Protein 1NHL (pdb70)

Solvent-accessible surface area: 5495 Å² total

Foldseek 3Di:
DVVVVVVVVVVVVVVVVVVVCVVVVVVVVVCVVVVVVVVCVVCCVVVVVVVD

Sequence (52 aa):
STRRILGLAIESQDAGIKTITLDEQKEQLNRIEEGLDQINKDRETEKTLTEL

Radius of gyration: 23.68 Å; Cα contacts (8 Å, |Δi|>4): 0; chains: 1; bounding box: 16×15×77 Å

InterPro domains:
  IPR000727 Target SNARE coiled-coil homology domain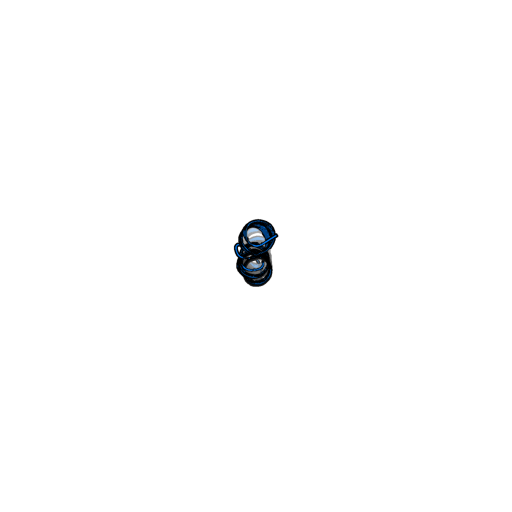 [PS50192] (14-76)
  IPR000727 Target SNARE coiled-coil homology domain [PS50192] (146-208)
  IPR000727 Target SNARE coiled-coil homology domain [SM00397] (9-76)
  IPR000727 Target SNARE coiled-coil homology domain [SM00397] (141-208)
  IPR000928 SNAP-25 domain [PF00835] (86-148)

B-factor: mean 32.23, std 16.99, range [8.09, 79.23]

CATH classification: 1.20.5.110

Organism: Homo sapiens (NCBI:txid9606)

GO terms:
  GO:0001772 immunological synapse (C, IDA)
  GO:0006906 vesicle fusion (P, IDA)
  GO:0140522 fusogenic activity (F, IDA)
  GO:0005739 mitochondrion (C, IDA)
  GO:0005886 plasma membrane (C, IDA)
  GO:0005484 SNAP receptor activity (F, IDA)
  GO:0031201 SNARE complex (C, IDA)
  GO:0099638 endosome to plasma membrane protein transport (P, IDA)
  GO:0043316 cytotoxic T cell degranulation (P, IMP)
  GO:0031201 SNARE complex (C, IPI)
  GO:0035579 specific granule membrane (C, TAS)
  GO:0070821 tertiary granule membrane (C, TAS)
  GO:0005886 plasma membrane (C, TAS)
  GO:0030670 phagocytic vesicle membrane (C, TAS)
  GO:0005515 protein binding (F, IPI)
  GO:0005912 adherens junction (C, IDA)
  GO:0042581 specific granule (C, IDA)
  GO:0042582 azurophil granule (C, IDA)
  GO:0005737 cytoplasm (C, IDA)
  GO:0002553 histamine secretion by mast cell (P, IMP)

Structure (mmCIF, N/CA/C/O backbone):
data_1NHL
#
_entry.id   1NHL
#
_cell.length_a   34.905
_cell.length_b   34.905
_cell.length_c   81.691
_cell.angle_alpha   90.00
_cell.angle_beta   90.00
_cell.angle_gamma   90.00
#
_symmetry.space_group_name_H-M   'P 4 21 2'
#
loop_
_entity.id
_entity.type
_entity.pdbx_description
1 polymer 'Synaptosomal-associated protein 23'
2 water water
#
loop_
_atom_site.group_PDB
_atom_site.id
_atom_site.type_symbol
_atom_site.label_atom_id
_atom_site.label_alt_id
_atom_site.label_comp_id
_atom_site.label_asym_id
_atom_site.label_entity_id
_atom_site.label_seq_id
_atom_site.pdbx_PDB_ins_code
_atom_site.Cartn_x
_atom_site.Cartn_y
_atom_site.Cartn_z
_atom_site.occupancy
_atom_site.B_iso_or_equiv
_atom_site.auth_seq_id
_atom_site.auth_comp_id
_atom_site.auth_asym_id
_atom_site.auth_atom_id
_atom_site.pdbx_PDB_model_num
ATOM 1 N N . SER A 1 1 ? 30.214 23.181 61.067 1.00 29.77 28 SER A N 1
ATOM 2 C CA . SER A 1 1 ? 30.259 23.251 59.579 1.00 28.92 28 SER A CA 1
ATOM 3 C C . SER A 1 1 ? 30.288 21.863 58.932 1.00 27.08 28 SER A C 1
ATOM 4 O O . SER A 1 1 ? 30.228 21.742 57.705 1.00 23.76 28 SER A O 1
ATOM 7 N N . THR A 1 2 ? 30.383 20.818 59.753 1.00 24.45 29 THR A N 1
ATOM 8 C CA . THR A 1 2 ? 30.389 19.465 59.221 1.00 25.03 29 THR A CA 1
ATOM 9 C C . THR A 1 2 ? 29.073 19.233 58.480 1.00 24.73 29 THR A C 1
ATOM 10 O O . THR A 1 2 ? 29.025 18.534 57.462 1.00 23.12 29 THR A O 1
ATOM 14 N N . ARG A 1 3 ? 28.008 19.853 58.978 1.00 24.20 30 ARG A N 1
ATOM 15 C CA . ARG A 1 3 ? 26.708 19.732 58.341 1.00 21.75 30 ARG A CA 1
ATOM 16 C C . ARG A 1 3 ? 26.750 20.442 56.997 1.00 19.46 30 ARG A C 1
ATOM 17 O O . ARG A 1 3 ? 26.170 19.970 56.022 1.00 19.98 30 ARG A O 1
ATOM 25 N N . ARG A 1 4 ? 27.431 21.582 56.927 1.00 17.46 31 ARG A N 1
ATOM 26 C CA . ARG A 1 4 ? 2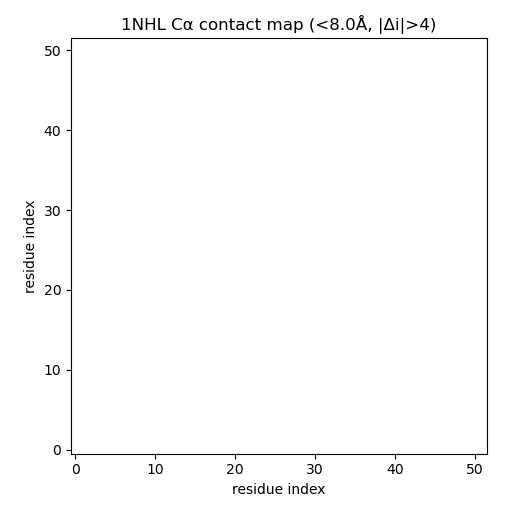7.510 22.279 55.645 1.00 15.58 31 ARG A CA 1
ATOM 27 C C . ARG A 1 4 ? 28.400 21.470 54.719 1.00 13.73 31 ARG A C 1
ATOM 28 O O . ARG A 1 4 ? 28.051 21.226 53.572 1.00 15.39 31 ARG A O 1
ATOM 36 N N . ILE A 1 5 ? 29.54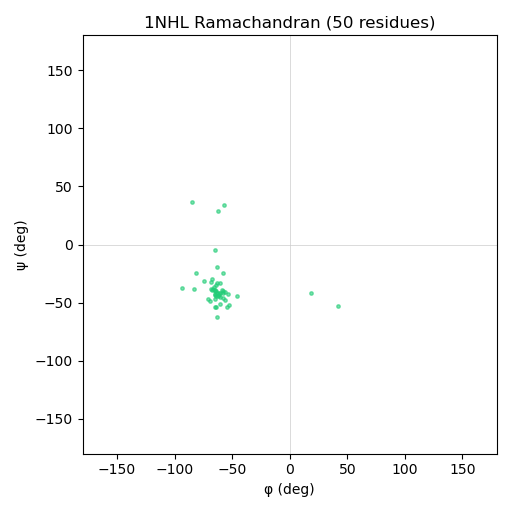7 21.044 55.234 1.00 14.75 32 ILE A N 1
ATOM 37 C CA . ILE A 1 5 ? 30.479 20.230 54.463 1.00 12.89 32 ILE A CA 1
ATOM 38 C C . ILE A 1 5 ? 29.758 19.013 53.900 1.00 10.39 32 ILE A C 1
ATOM 39 O O . ILE A 1 5 ? 29.947 18.664 52.740 1.00 11.13 32 ILE A O 1
ATOM 44 N N . LEU A 1 6 ? 28.909 18.381 54.705 1.00 11.39 33 LEU A N 1
ATOM 45 C CA . LEU A 1 6 ? 28.169 17.203 54.234 1.00 11.39 33 LEU A CA 1
ATOM 46 C C . LEU A 1 6 ? 27.215 17.559 53.111 1.00 11.72 33 LEU A C 1
ATOM 47 O O . LEU A 1 6 ? 27.136 16.844 52.110 1.00 13.95 33 LEU A O 1
ATOM 52 N N . GLY A 1 7 ? 26.500 18.673 53.272 1.00 12.22 34 GLY A N 1
ATOM 53 C CA . GLY A 1 7 ? 25.551 19.101 52.252 1.00 8.09 34 GLY A CA 1
ATOM 54 C C . GLY A 1 7 ? 26.263 19.346 50.943 1.00 10.10 34 GLY A C 1
ATOM 55 O O . GLY A 1 7 ? 25.807 18.918 49.886 1.00 10.58 34 GLY A O 1
ATOM 56 N N . LEU A 1 8 ? 27.403 20.028 51.014 1.00 10.28 35 LEU A N 1
ATOM 57 C CA . LEU A 1 8 ? 28.181 20.329 49.815 1.00 10.26 35 LEU A CA 1
ATOM 58 C C . LEU A 1 8 ? 28.743 19.090 49.119 1.00 9.99 35 LEU A C 1
ATOM 59 O O . LEU A 1 8 ? 28.764 19.016 47.892 1.00 9.10 35 LEU A O 1
ATOM 64 N N . ALA A 1 9 ? 29.206 18.124 49.904 1.00 9.89 36 ALA A N 1
ATOM 6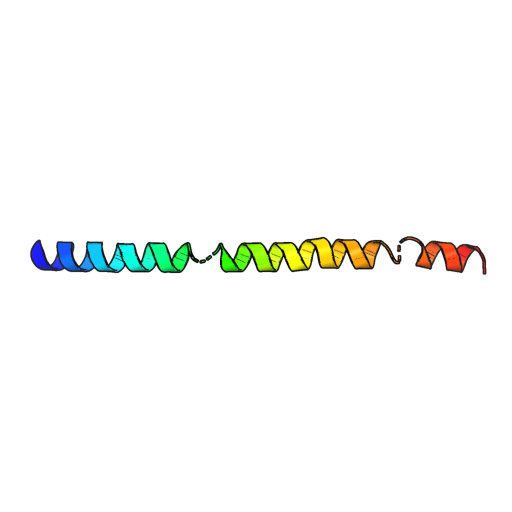5 C CA . ALA A 1 9 ? 29.744 16.893 49.345 1.00 12.02 36 ALA A CA 1
ATOM 66 C C . ALA A 1 9 ? 28.640 16.193 48.548 1.00 14.95 36 ALA A C 1
ATOM 67 O O . ALA A 1 9 ? 28.864 15.705 47.445 1.00 15.42 36 ALA A O 1
ATOM 69 N N . ILE A 1 10 ? 27.436 16.159 49.104 1.00 18.00 37 ILE A N 1
ATOM 70 C CA . ILE A 1 10 ? 26.315 15.534 48.417 1.00 18.34 37 ILE A CA 1
ATOM 71 C C . ILE A 1 10 ? 26.014 16.260 47.107 1.00 18.42 37 ILE A C 1
ATOM 72 O O . ILE A 1 10 ? 25.819 15.630 46.067 1.00 19.63 37 ILE A O 1
ATOM 77 N N . GLU A 1 11 ? 26.007 17.586 47.143 1.00 18.79 38 GLU A N 1
ATOM 78 C CA . GLU A 1 11 ? 25.738 18.364 45.937 1.00 18.83 38 GLU A CA 1
ATOM 79 C C . GLU A 1 11 ? 26.848 18.202 44.895 1.00 18.30 38 GLU A C 1
ATOM 80 O O . GLU A 1 11 ? 26.580 18.111 43.694 1.00 17.80 38 GLU A O 1
ATOM 86 N N . SER A 1 12 ? 28.094 18.137 45.355 1.00 19.16 39 SER A N 1
ATOM 87 C CA . SER A 1 12 ? 29.234 17.971 44.458 1.00 18.71 39 SER A CA 1
ATOM 88 C C . SER A 1 12 ? 29.160 16.633 43.721 1.00 20.00 39 SER A C 1
ATOM 89 O O . SER A 1 12 ? 29.595 16.513 42.575 1.00 20.54 39 SER A O 1
ATOM 92 N N . GLN A 1 13 ? 28.613 15.620 44.386 1.00 18.67 40 GLN A N 1
ATOM 93 C CA . GLN A 1 13 ? 28.471 14.310 43.775 1.00 17.02 40 GLN A CA 1
ATOM 94 C C . GLN A 1 13 ? 27.495 14.385 42.596 1.00 17.44 40 GLN A C 1
ATOM 95 O O . GLN A 1 13 ? 27.742 13.797 41.546 1.00 18.33 40 GLN A O 1
ATOM 101 N N . ASP A 1 14 ? 26.391 15.102 42.774 1.00 17.27 41 ASP A N 1
ATOM 102 C CA . ASP A 1 14 ? 25.400 15.257 41.711 1.00 19.15 41 ASP A CA 1
ATOM 103 C C . ASP A 1 14 ? 26.060 16.019 40.554 1.00 18.19 41 ASP A C 1
ATOM 104 O O . ASP A 1 14 ? 25.779 15.766 39.384 1.00 19.52 41 ASP A O 1
ATOM 109 N N . ALA A 1 15 ? 26.949 16.946 40.888 1.00 17.11 42 ALA A N 1
ATOM 110 C CA . ALA A 1 15 ? 27.644 17.721 39.866 1.00 16.47 42 ALA A CA 1
ATOM 111 C C . ALA A 1 15 ? 28.573 16.799 39.079 1.00 15.71 42 ALA A C 1
ATOM 112 O O . ALA A 1 15 ? 28.707 16.935 37.862 1.00 15.74 42 ALA A O 1
ATOM 114 N N . GLY A 1 16 ? 29.215 15.868 39.779 1.00 14.26 43 GLY A N 1
ATOM 115 C CA . GLY A 1 16 ? 30.109 14.937 39.119 1.00 12.53 43 GLY A CA 1
ATOM 116 C C . GLY A 1 16 ? 29.333 14.063 38.151 1.00 14.85 43 GLY A C 1
ATOM 117 O O . GLY A 1 16 ? 29.787 13.778 37.041 1.00 15.42 43 GLY A O 1
ATOM 118 N N . ILE A 1 17 ? 28.145 13.642 38.569 1.00 15.12 44 ILE A N 1
ATOM 119 C CA . ILE A 1 17 ? 27.307 12.813 37.724 1.00 18.36 44 ILE A CA 1
ATOM 120 C C . ILE A 1 17 ? 26.875 13.590 36.475 1.00 18.74 44 ILE A C 1
ATOM 121 O O . ILE A 1 17 ? 26.950 13.077 35.358 1.00 20.60 44 ILE A O 1
ATOM 126 N N . LYS A 1 18 ? 26.421 14.824 36.653 1.00 18.28 45 LYS A N 1
ATOM 127 C CA . LYS A 1 18 ? 26.021 15.618 35.495 1.00 19.03 45 LYS A CA 1
ATOM 128 C C . LYS A 1 18 ? 27.208 15.770 34.543 1.00 15.26 45 LYS A C 1
ATOM 129 O O . LYS A 1 18 ? 27.053 15.710 33.324 1.00 14.39 45 LYS A O 1
ATOM 135 N N . THR A 1 19 ? 28.391 15.950 35.115 1.00 15.02 46 THR A N 1
ATOM 136 C CA . THR A 1 19 ? 29.621 16.102 34.331 1.00 13.62 46 THR A CA 1
ATOM 137 C C . THR A 1 19 ? 29.858 14.852 33.498 1.00 10.70 46 THR A C 1
ATOM 138 O O . THR A 1 19 ? 30.093 14.933 32.297 1.00 9.65 46 THR A O 1
ATOM 142 N N . ILE A 1 20 ? 29.807 13.696 34.148 1.00 11.31 47 ILE A N 1
ATOM 143 C CA . ILE A 1 20 ? 30.001 12.433 33.452 1.00 12.12 47 ILE A CA 1
ATOM 144 C C . ILE A 1 20 ? 28.920 12.239 32.392 1.00 11.87 47 ILE A C 1
ATOM 145 O O . ILE A 1 20 ? 29.209 11.801 31.285 1.00 12.14 47 ILE A O 1
ATOM 150 N N . THR A 1 21 ? 27.679 12.580 32.721 1.00 12.37 48 THR A N 1
ATOM 151 C CA . THR A 1 21 ? 26.586 12.437 31.764 1.00 11.50 48 THR A CA 1
ATOM 152 C C . THR A 1 21 ? 26.837 13.329 30.548 1.00 13.18 48 THR A C 1
ATOM 153 O O . THR A 1 21 ? 26.565 12.945 29.409 1.00 12.01 48 THR A O 1
ATOM 165 N N . LEU A 1 23 ? 29.784 14.287 29.344 1.00 12.44 50 LEU A N 1
ATOM 166 C CA . LEU A 1 23 ? 30.860 13.766 28.518 1.00 13.16 50 LEU A CA 1
ATOM 167 C C . LEU A 1 23 ? 30.355 12.572 27.708 1.00 13.93 50 LEU A C 1
ATOM 168 O O . LEU A 1 23 ? 30.665 12.451 26.529 1.00 13.61 50 LEU A O 1
ATOM 173 N N . ASP A 1 24 ? 29.566 11.702 28.334 1.00 13.34 51 ASP A N 1
ATOM 174 C CA . ASP A 1 24 ? 29.021 10.541 27.634 1.00 14.77 51 ASP A CA 1
ATOM 175 C C . ASP A 1 24 ? 28.208 11.026 26.434 1.00 15.38 51 ASP A C 1
ATOM 176 O O . ASP A 1 24 ? 28.269 10.457 25.353 1.00 16.08 51 ASP A O 1
ATOM 181 N N . GLU A 1 25 ? 27.444 12.092 26.647 1.00 15.58 52 GLU A N 1
ATOM 182 C CA . GLU A 1 25 ? 26.646 12.701 25.599 1.00 17.39 52 GLU A CA 1
ATOM 183 C C . GLU A 1 25 ? 27.607 13.328 24.581 1.00 17.27 52 GLU A C 1
ATOM 184 O O . GLU A 1 25 ? 27.313 13.423 23.395 1.00 17.18 52 GLU A O 1
ATOM 190 N N . GLN A 1 26 ? 28.771 13.749 25.052 1.00 18.86 53 GLN A N 1
ATOM 191 C CA . GLN A 1 26 ? 29.740 14.357 24.161 1.00 20.49 53 GLN A CA 1
ATOM 192 C C . GLN A 1 26 ? 30.408 13.295 23.294 1.00 20.05 53 GLN A C 1
ATOM 193 O O . GLN A 1 26 ? 30.789 13.555 22.151 1.00 20.61 53 GLN A O 1
ATOM 199 N N . LYS A 1 27 ? 30.532 12.098 23.855 1.00 20.39 54 LYS A N 1
ATOM 200 C CA . LYS A 1 27 ? 31.154 10.958 23.190 1.00 20.72 54 LYS A CA 1
ATOM 201 C C . LYS A 1 27 ? 30.375 10.524 21.953 1.00 20.81 54 LYS A C 1
ATOM 202 O O . LYS A 1 27 ? 30.933 10.420 20.863 1.00 21.07 54 LYS A O 1
ATOM 208 N N . GLU A 1 28 ? 29.083 10.264 22.129 1.00 21.15 55 GLU A N 1
ATOM 209 C CA . GLU A 1 28 ? 28.242 9.843 21.020 1.00 20.77 55 GLU A CA 1
ATOM 210 C C . GLU A 1 28 ? 28.299 10.852 19.892 1.00 19.80 55 GLU A C 1
ATOM 211 O O . GLU A 1 28 ? 28.354 10.480 18.716 1.00 20.95 55 GLU A O 1
ATOM 217 N N . GLN A 1 29 ? 28.290 12.128 20.253 1.00 17.59 56 GLN A N 1
ATOM 218 C CA . GLN A 1 29 ? 28.343 13.185 19.264 1.00 17.17 56 GLN A CA 1
ATOM 219 C C . GLN A 1 29 ? 29.654 13.116 18.500 1.00 17.09 56 GLN A C 1
ATOM 220 O O . GLN A 1 29 ? 29.676 13.277 17.279 1.00 18.35 56 GLN A O 1
ATOM 226 N N . LEU A 1 30 ? 30.751 12.875 19.208 1.00 14.86 57 LEU A N 1
ATOM 227 C CA . LEU A 1 30 ? 32.031 12.758 18.537 1.00 13.87 57 LEU A CA 1
ATOM 228 C C . LEU A 1 30 ? 31.980 11.526 17.638 1.00 15.07 57 LEU A C 1
ATOM 229 O O . LEU A 1 30 ? 32.484 11.539 16.518 1.00 13.92 57 LEU A O 1
ATOM 234 N N . ASN A 1 31 ? 31.353 10.460 18.120 1.00 16.36 58 ASN A N 1
ATOM 235 C CA . ASN A 1 31 ? 31.254 9.259 17.309 1.00 18.06 58 ASN A CA 1
ATOM 236 C C . ASN A 1 31 ? 30.556 9.593 15.996 1.00 18.25 58 ASN A C 1
ATOM 237 O O . ASN A 1 31 ? 31.007 9.198 14.930 1.00 18.74 58 ASN A O 1
ATOM 242 N N . ARG A 1 32 ? 29.458 10.334 16.068 1.00 19.22 59 ARG A N 1
ATOM 243 C CA . ARG A 1 32 ? 28.741 10.689 14.855 1.00 18.38 59 ARG A CA 1
ATOM 244 C C . ARG A 1 32 ? 29.621 11.493 13.906 1.00 20.83 59 ARG A C 1
ATOM 245 O O . ARG A 1 32 ? 29.617 11.271 12.698 1.00 22.71 59 ARG A O 1
ATOM 253 N N . ILE A 1 33 ? 30.383 12.425 14.462 1.00 22.53 60 ILE A N 1
ATOM 254 C CA . ILE A 1 33 ? 31.258 13.277 13.674 1.00 21.57 60 ILE A CA 1
ATOM 255 C C . ILE A 1 33 ? 32.361 12.493 12.989 1.00 24.14 60 ILE A C 1
ATOM 256 O O . ILE A 1 33 ? 32.538 12.578 11.775 1.00 23.95 60 ILE A O 1
ATOM 261 N N . GLU A 1 34 ? 33.106 11.731 13.777 1.00 26.38 61 GLU A N 1
ATOM 262 C CA . GLU A 1 34 ? 34.212 10.951 13.250 1.00 28.47 61 GLU A CA 1
ATOM 263 C C . GLU A 1 34 ? 33.799 10.081 12.075 1.00 31.05 61 GLU A C 1
ATOM 264 O O . GLU A 1 34 ? 34.423 10.123 11.016 1.00 30.94 61 GLU A O 1
ATOM 270 N N . GLU A 1 35 ? 32.744 9.296 12.248 1.00 33.38 62 GLU A N 1
ATOM 271 C CA . GLU A 1 35 ? 32.302 8.441 11.162 1.00 35.81 62 GLU A CA 1
ATOM 272 C C . GLU A 1 35 ? 31.756 9.309 10.044 1.00 36.27 62 GLU A C 1
ATOM 273 O O . GLU A 1 35 ? 31.876 8.969 8.868 1.00 37.08 62 GLU A O 1
ATOM 279 N N . GLY A 1 36 ? 31.165 10.440 10.418 1.00 36.70 63 GLY A N 1
ATOM 280 C CA . GLY A 1 36 ? 30.638 11.354 9.428 1.00 35.34 63 GLY A CA 1
ATOM 281 C C . GLY A 1 36 ? 31.787 11.744 8.522 1.00 36.98 63 GLY A C 1
ATOM 282 O O . GLY A 1 36 ? 31.625 11.858 7.306 1.00 37.76 63 GLY A O 1
ATOM 283 N N . LEU A 1 37 ? 32.957 11.950 9.119 1.00 37.20 64 LEU A N 1
ATOM 284 C CA . LEU A 1 37 ? 34.149 12.302 8.358 1.00 38.55 64 LEU A CA 1
ATOM 285 C C . LEU A 1 37 ? 34.496 11.139 7.447 1.00 39.58 64 LEU A C 1
ATOM 286 O O . LEU A 1 37 ? 34.815 11.324 6.276 1.00 40.08 64 LEU A O 1
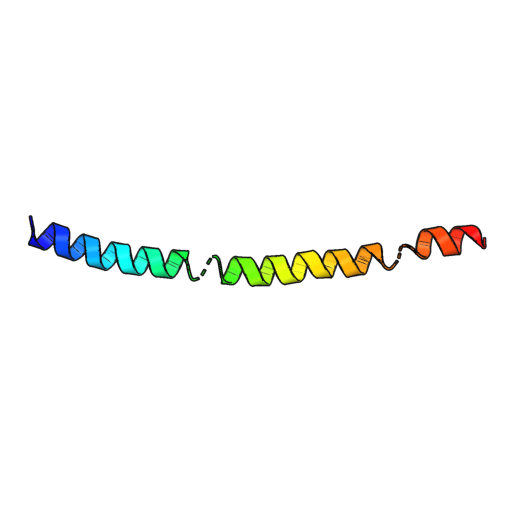ATOM 291 N N . ASP A 1 38 ? 34.425 9.937 8.004 1.00 41.35 65 ASP A N 1
ATOM 292 C CA . ASP A 1 38 ? 34.739 8.722 7.272 1.00 42.31 65 ASP A CA 1
ATOM 293 C C . ASP A 1 38 ? 33.778 8.451 6.126 1.00 41.84 65 ASP A C 1
ATOM 294 O O . ASP A 1 38 ? 33.945 7.491 5.379 1.00 43.21 65 ASP A O 1
ATOM 299 N N . GLN A 1 39 ? 32.759 9.272 6.019 1.00 39.92 66 GLN A N 1
ATOM 300 C CA . GLN A 1 39 ? 31.832 9.139 4.907 1.00 39.16 66 GLN A CA 1
ATOM 301 C C . GLN A 1 39 ? 32.225 10.043 3.747 1.00 41.40 66 GLN A C 1
ATOM 302 O O . GLN A 1 39 ? 32.183 9.676 2.601 1.00 43.26 66 GLN A O 1
ATOM 308 N N . ILE A 1 40 ? 32.703 11.236 4.144 1.00 42.77 67 ILE A N 1
ATOM 309 C CA . ILE A 1 40 ? 33.152 12.225 3.175 1.00 44.70 67 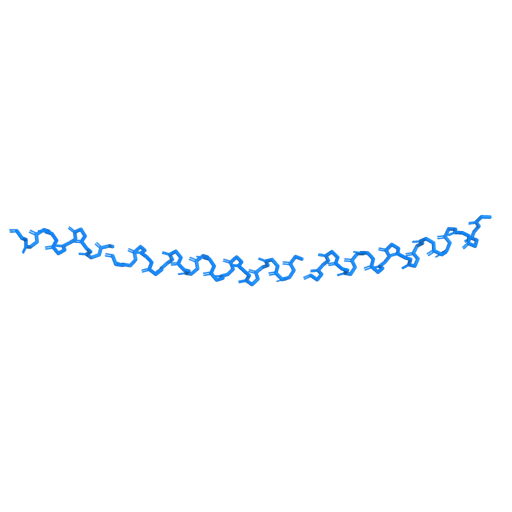ILE A CA 1
ATOM 310 C C . ILE A 1 40 ? 34.431 11.804 2.460 1.00 46.99 67 ILE A C 1
ATOM 311 O O . ILE A 1 40 ? 34.526 11.888 1.240 1.00 46.82 67 ILE A O 1
ATOM 316 N N . ASN A 1 41 ? 35.420 11.365 3.228 1.00 49.58 68 ASN A N 1
ATOM 317 C CA . ASN A 1 41 ? 36.691 10.954 2.657 1.00 52.04 68 ASN A CA 1
ATOM 318 C C . ASN A 1 41 ? 36.464 9.829 1.655 1.00 53.84 68 ASN A C 1
ATOM 319 O O . ASN A 1 41 ? 37.277 9.618 0.751 1.00 53.16 68 ASN A O 1
ATOM 324 N N . LYS A 1 42 ? 35.362 9.102 1.823 1.00 54.87 69 LYS A N 1
ATOM 325 C CA . LYS A 1 42 ? 35.040 8.014 0.911 1.00 56.57 69 LYS A CA 1
ATOM 326 C C . LYS A 1 42 ? 34.822 8.619 -0.469 1.00 57.62 69 LYS A C 1
ATOM 327 O O . LYS A 1 42 ? 35.556 8.325 -1.414 1.00 56.97 69 LYS A O 1
ATOM 333 N N . ASP A 1 43 ? 33.811 9.474 -0.577 1.00 58.94 70 ASP A N 1
ATOM 334 C CA . ASP A 1 43 ? 33.505 10.130 -1.837 1.00 60.71 70 ASP A CA 1
ATOM 335 C C . ASP A 1 43 ? 34.744 10.877 -2.305 1.00 61.91 70 ASP A C 1
ATOM 336 O O . ASP A 1 43 ? 35.168 10.752 -3.454 1.00 62.05 70 ASP A O 1
ATOM 349 N N . ARG A 1 45 ? 37.522 10.254 -2.020 1.00 64.07 72 ARG A N 1
ATOM 350 C CA . ARG A 1 45 ? 38.587 9.333 -2.386 1.00 63.77 72 ARG A CA 1
ATOM 351 C C . ARG A 1 45 ? 38.460 8.990 -3.865 1.00 63.25 72 ARG A C 1
ATOM 352 O O . ARG A 1 45 ? 39.413 9.132 -4.634 1.00 64.16 72 ARG A O 1
ATOM 360 N N . GLU A 1 46 ? 37.269 8.544 -4.252 1.00 60.96 73 GLU A N 1
ATOM 361 C CA . GLU A 1 46 ? 37.001 8.164 -5.630 1.00 58.64 73 GLU A CA 1
ATOM 362 C C . GLU A 1 46 ? 36.701 9.366 -6.521 1.00 57.52 73 GLU A C 1
ATOM 363 O O . GLU A 1 46 ? 36.891 9.307 -7.737 1.00 57.27 73 GLU A O 1
ATOM 369 N N . THR A 1 47 ? 36.231 10.454 -5.917 1.00 56.33 74 THR A N 1
ATOM 370 C CA . THR A 1 47 ? 35.920 11.660 -6.673 1.00 54.60 74 THR A CA 1
ATOM 371 C C . THR A 1 47 ? 37.150 12.077 -7.468 1.00 53.42 74 THR A C 1
ATOM 372 O O . THR A 1 47 ? 37.086 12.254 -8.683 1.00 52.93 74 THR A O 1
ATOM 376 N N . GLU A 1 48 ? 38.270 12.227 -6.771 1.00 52.44 75 GLU A N 1
ATOM 377 C CA . GLU A 1 48 ? 39.520 12.615 -7.407 1.00 52.04 75 GLU A CA 1
ATOM 378 C C . GLU A 1 48 ? 39.935 11.535 -8.398 1.00 51.62 75 GLU A C 1
ATOM 379 O O . GLU A 1 48 ? 40.742 11.778 -9.296 1.00 50.95 75 GLU A O 1
ATOM 385 N N . LYS A 1 49 ? 39.379 10.339 -8.223 1.00 50.86 76 LYS A N 1
ATOM 386 C CA . LYS A 1 49 ? 39.680 9.217 -9.101 1.00 50.17 76 LYS A CA 1
ATOM 387 C C . LYS A 1 49 ? 38.814 9.276 -10.354 1.00 49.26 76 LYS A C 1
ATOM 388 O O . LYS A 1 49 ? 39.275 8.957 -11.452 1.00 48.26 76 LYS A O 1
ATOM 394 N N . THR A 1 50 ? 37.557 9.680 -10.187 1.00 48.55 77 THR A N 1
ATOM 395 C CA . THR A 1 50 ? 36.646 9.785 -11.320 1.00 48.39 77 THR A CA 1
ATOM 396 C C . THR A 1 50 ? 37.150 10.883 -12.242 1.00 49.08 77 THR A C 1
ATOM 397 O O . THR A 1 50 ? 37.052 10.780 -13.466 1.00 48.88 77 THR A O 1
ATOM 401 N N . LEU A 1 51 ? 37.688 11.939 -11.643 1.00 49.14 78 LEU A N 1
ATOM 402 C CA . LEU A 1 51 ? 38.233 13.037 -12.418 1.00 49.75 78 LEU A CA 1
ATOM 403 C C . LEU A 1 51 ? 39.286 12.434 -13.342 1.00 51.10 78 LEU A C 1
ATOM 404 O O . LEU A 1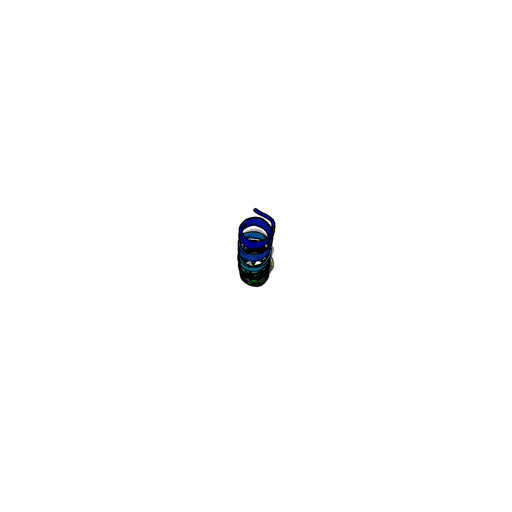 51 ? 39.294 12.697 -14.546 1.00 51.60 78 LEU A O 1
ATOM 409 N N . THR A 1 52 ? 40.158 11.608 -12.769 1.00 51.40 79 THR A N 1
ATOM 410 C CA . THR A 1 52 ? 41.222 10.948 -13.518 1.00 52.28 79 THR A CA 1
ATOM 411 C C . THR A 1 52 ? 40.706 10.359 -14.828 1.00 52.50 79 THR A C 1
ATOM 412 O O . THR A 1 52 ? 41.337 10.500 -15.873 1.00 52.79 79 THR A O 1
ATOM 416 N N . GLU A 1 53 ? 39.558 9.695 -14.766 1.00 52.75 80 GLU A N 1
ATOM 417 C CA . GLU A 1 53 ? 38.963 9.092 -15.952 1.00 51.83 80 GLU A CA 1
ATOM 418 C C . GLU A 1 53 ? 38.123 10.111 -16.716 1.00 51.21 80 GLU A C 1
ATOM 419 O O . GLU A 1 53 ? 37.071 9.780 -17.266 1.00 51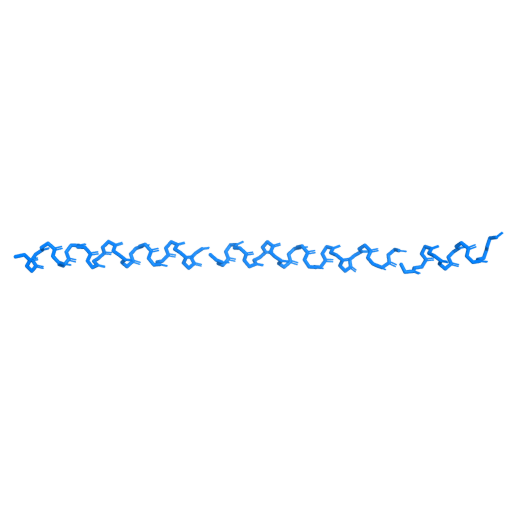.22 80 GLU A O 1
ATOM 425 N N . LEU A 1 54 ? 38.594 11.354 -16.739 1.00 49.36 81 LEU A N 1
ATOM 426 C CA . LEU A 1 54 ? 37.897 12.429 -17.430 1.00 48.64 81 LEU A CA 1
ATOM 427 C C . LEU A 1 54 ? 38.875 13.240 -18.270 1.00 48.47 81 LEU A C 1
ATOM 428 O O . LEU A 1 54 ? 38.500 13.647 -19.388 1.00 46.01 81 LEU A O 1
#

Secondary structure (DSSP, 8-state):
-HHHHHHHHHHHHHHHHHHH--HHHHHHHHHHHHHHHHHTT---HHHHHHT-